Protein AF-A0A8T8I2N4-F1 (afdb_monomer_lite)

Radius of gyration: 12.38 Å; chains: 1; bounding box: 28×24×37 Å

Sequence (82 aa):
APPPSVRVGGTAAALVVVDAALDKAACRRVAMSAHDGLVRAGVRVPATAFALATGVGTGAALDDLCTAAAHGVFACAEPVRG

InterPro domains:
  IPR016117 ArgJ-like domain superfamily [SSF56266] (7-68)

Foldseek 3Di:
DFFDKDDD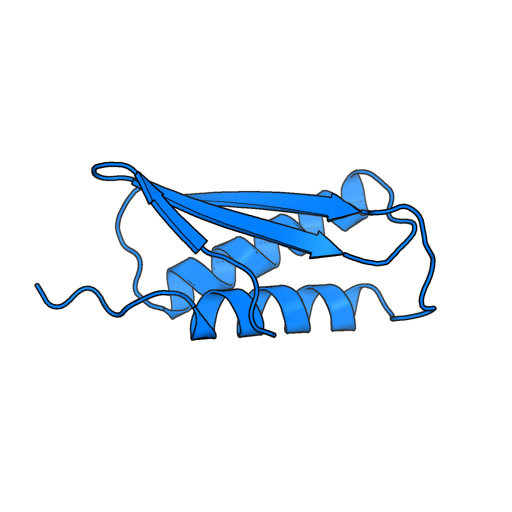PQETETEAEDAAQDDPVLQVLLFVLLVLLCVLLVNPGHYGYGYHYPNHHPVDDSVVSSVSSSVSSNVNDDRPPD

Structure (mmCIF, N/CA/C/O backbone):
data_AF-A0A8T8I2N4-F1
#
_entry.id   AF-A0A8T8I2N4-F1
#
loop_
_atom_site.group_PDB
_atom_site.id
_atom_site.type_symbol
_atom_site.label_atom_id
_atom_site.label_alt_id
_atom_site.label_comp_id
_atom_site.label_asym_id
_atom_site.label_entity_id
_atom_site.label_seq_id
_atom_site.pdbx_PDB_ins_code
_atom_site.Cartn_x
_atom_site.Cartn_y
_atom_site.Cartn_z
_atom_site.occupancy
_atom_site.B_iso_or_equiv
_atom_site.auth_seq_id
_atom_site.auth_comp_id
_atom_site.auth_asym_id
_atom_site.auth_atom_id
_atom_site.pdbx_PDB_model_num
ATOM 1 N N . ALA A 1 1 ? -1.008 -11.740 2.984 1.00 50.31 1 ALA A N 1
ATOM 2 C CA . ALA A 1 1 ? -0.726 -11.734 1.533 1.00 50.31 1 ALA A CA 1
ATOM 3 C C . ALA A 1 1 ? -0.005 -10.434 1.197 1.00 50.31 1 ALA A C 1
ATOM 5 O O .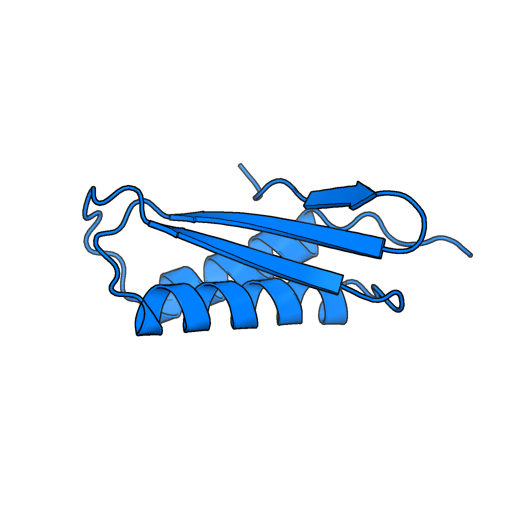 ALA A 1 1 ? -0.287 -9.448 1.872 1.00 50.31 1 ALA A O 1
ATOM 6 N N . PRO A 1 2 ? 0.946 -10.413 0.254 1.00 50.72 2 PRO A N 1
ATOM 7 C CA . PRO A 1 2 ? 1.634 -9.175 -0.093 1.00 50.72 2 PRO A CA 1
ATOM 8 C C . PRO A 1 2 ? 0.684 -8.229 -0.878 1.00 50.72 2 PRO A C 1
ATOM 10 O O . PRO A 1 2 ? -0.246 -8.712 -1.528 1.00 50.72 2 PRO A O 1
ATOM 13 N N . PRO A 1 3 ? 0.835 -6.893 -0.766 1.00 56.34 3 PRO A N 1
ATOM 14 C CA . PRO A 1 3 ? -0.052 -5.900 -1.369 1.00 56.34 3 PRO A CA 1
ATOM 15 C C . PRO A 1 3 ? 0.067 -5.901 -2.899 1.00 56.34 3 PRO A C 1
ATOM 17 O O . PRO A 1 3 ? 1.178 -5.971 -3.422 1.00 56.34 3 PRO A O 1
ATOM 20 N N . PRO A 1 4 ? -1.043 -5.798 -3.641 1.00 60.25 4 PRO A N 1
ATOM 21 C CA . PRO A 1 4 ? -1.012 -5.869 -5.096 1.00 60.25 4 PRO A CA 1
ATOM 22 C C . PRO A 1 4 ? -0.293 -4.655 -5.716 1.00 60.25 4 PRO A C 1
ATOM 24 O O . PRO A 1 4 ? -0.617 -3.501 -5.424 1.00 60.25 4 PRO A O 1
ATOM 27 N N . SER A 1 5 ? 0.648 -4.912 -6.628 1.00 63.59 5 SER A N 1
ATOM 28 C CA . SER A 1 5 ? 1.219 -3.906 -7.536 1.00 63.59 5 SER A CA 1
ATOM 29 C C . SER A 1 5 ? 0.913 -4.264 -8.987 1.00 63.59 5 SER A C 1
ATOM 31 O O . SER A 1 5 ? 0.933 -5.439 -9.349 1.00 63.59 5 SER A O 1
ATOM 33 N N . VAL A 1 6 ? 0.654 -3.257 -9.824 1.00 61.19 6 VAL A N 1
ATOM 34 C CA . VAL A 1 6 ? 0.344 -3.434 -11.252 1.00 61.19 6 VAL A CA 1
ATOM 35 C C . VAL A 1 6 ? 1.226 -2.503 -12.082 1.00 61.19 6 VAL A C 1
ATOM 37 O O . VAL A 1 6 ? 1.395 -1.326 -11.754 1.00 61.19 6 VAL A O 1
ATOM 40 N N . ARG A 1 7 ? 1.777 -3.018 -13.187 1.00 64.50 7 ARG A N 1
ATOM 41 C CA . ARG A 1 7 ? 2.446 -2.207 -14.212 1.00 64.50 7 ARG A CA 1
ATOM 42 C C . ARG A 1 7 ? 1.446 -1.861 -15.312 1.00 64.50 7 ARG A C 1
ATOM 44 O O . ARG A 1 7 ? 0.861 -2.759 -15.910 1.00 64.50 7 ARG A O 1
ATOM 51 N N . VAL A 1 8 ? 1.269 -0.573 -15.595 1.00 60.66 8 VAL A N 1
ATOM 52 C CA . VAL A 1 8 ? 0.392 -0.086 -16.670 1.00 60.66 8 VAL A CA 1
ATOM 53 C C . VAL A 1 8 ? 1.259 0.684 -17.662 1.00 60.66 8 VAL A C 1
ATOM 55 O O . VAL A 1 8 ? 1.736 1.783 -17.375 1.00 60.66 8 VAL A O 1
ATOM 58 N N . GLY A 1 9 ? 1.534 0.076 -18.819 1.00 66.12 9 GLY A N 1
ATOM 59 C CA . GLY A 1 9 ? 2.467 0.634 -19.803 1.00 66.12 9 GLY A CA 1
ATOM 60 C C . GLY A 1 9 ? 3.874 0.851 -19.226 1.00 66.12 9 GLY A C 1
ATOM 61 O O . GLY A 1 9 ? 4.424 -0.029 -18.564 1.00 66.12 9 GLY A O 1
ATOM 62 N N . GLY A 1 10 ? 4.451 2.032 -19.473 1.00 79.56 10 GLY A N 1
ATOM 63 C CA . GLY A 1 10 ? 5.750 2.467 -18.942 1.00 79.56 10 GLY A CA 1
ATOM 64 C C . GLY A 1 10 ? 5.694 3.086 -17.541 1.00 79.56 10 GLY A C 1
ATOM 65 O O . GLY A 1 10 ? 6.594 3.841 -17.195 1.00 79.56 10 GLY A O 1
ATOM 66 N N . THR A 1 11 ? 4.641 2.824 -16.758 1.00 84.06 11 THR A N 1
ATOM 67 C CA . THR A 1 11 ? 4.465 3.355 -15.395 1.00 84.06 11 THR A CA 1
ATOM 68 C C . THR A 1 11 ? 4.136 2.250 -14.396 1.00 84.06 11 THR A C 1
ATOM 70 O O . THR A 1 11 ? 3.568 1.214 -14.758 1.00 84.06 11 THR A O 1
ATOM 73 N N . ALA A 1 12 ? 4.505 2.463 -13.133 1.00 86.69 12 ALA A N 1
ATOM 74 C CA . ALA A 1 12 ? 4.227 1.538 -12.037 1.00 86.69 12 ALA A CA 1
ATOM 75 C C . ALA A 1 12 ? 3.210 2.131 -11.054 1.00 86.69 12 ALA A C 1
ATOM 77 O O . ALA A 1 12 ? 3.251 3.322 -10.741 1.00 86.69 12 ALA A O 1
ATOM 78 N N . ALA A 1 13 ? 2.317 1.293 -10.531 1.00 89.50 13 ALA A N 1
ATOM 79 C CA . ALA A 1 13 ? 1.390 1.682 -9.479 1.00 89.50 13 ALA A CA 1
ATOM 80 C C . ALA A 1 13 ? 1.365 0.645 -8.348 1.00 89.50 13 ALA A C 1
ATOM 82 O O . ALA A 1 13 ? 1.349 -0.563 -8.596 1.00 89.50 13 ALA A O 1
ATOM 83 N N . ALA A 1 14 ? 1.319 1.130 -7.107 1.00 91.00 14 ALA A N 1
ATOM 84 C CA . ALA A 1 14 ? 1.073 0.319 -5.919 1.00 91.00 14 ALA A CA 1
ATOM 85 C C . ALA A 1 14 ? -0.230 0.746 -5.234 1.00 91.00 14 ALA A C 1
ATOM 87 O O . ALA A 1 14 ? -0.499 1.942 -5.082 1.00 91.00 14 ALA A O 1
ATOM 88 N N . LEU A 1 15 ? -1.017 -0.236 -4.793 1.00 93.00 15 LEU A N 1
ATOM 89 C CA . LEU A 1 15 ? -2.217 -0.020 -3.995 1.00 93.00 15 LEU A CA 1
ATOM 90 C C . LEU A 1 15 ? -2.060 -0.717 -2.646 1.00 93.00 15 LEU A C 1
ATOM 92 O O . LEU A 1 15 ? -1.918 -1.937 -2.582 1.00 93.00 15 LEU A O 1
ATOM 96 N N . VAL A 1 16 ? -2.121 0.056 -1.567 1.00 94.38 16 VAL A N 1
ATOM 97 C CA . VAL A 1 16 ? -2.074 -0.461 -0.199 1.00 94.38 16 VAL A CA 1
ATOM 98 C C . VAL A 1 16 ? -3.429 -0.246 0.455 1.00 94.38 16 VAL A C 1
ATOM 100 O O . VAL A 1 16 ? -3.868 0.886 0.642 1.00 94.38 16 VAL A O 1
ATOM 103 N N . VAL A 1 17 ? -4.096 -1.340 0.806 1.00 93.44 17 VAL A N 1
ATOM 104 C CA . VAL A 1 17 ? -5.317 -1.312 1.616 1.00 93.44 17 VAL A CA 1
ATOM 105 C C . VAL A 1 17 ? -4.924 -1.612 3.054 1.00 93.44 17 VAL A C 1
ATOM 107 O O . VAL A 1 17 ? -4.190 -2.565 3.309 1.00 93.44 17 VAL A O 1
ATOM 110 N N . VAL A 1 18 ? -5.375 -0.772 3.978 1.00 92.56 18 VAL A N 1
ATOM 111 C CA . VAL A 1 18 ? -5.009 -0.832 5.388 1.00 92.56 18 VAL A CA 1
ATOM 112 C C . VAL A 1 18 ? -6.261 -0.973 6.232 1.00 92.56 18 VAL A C 1
ATOM 114 O O . VAL A 1 18 ? -7.120 -0.088 6.228 1.00 92.56 18 VAL A O 1
ATOM 117 N N . ASP A 1 19 ? -6.315 -2.041 7.019 1.00 92.19 19 ASP A N 1
ATOM 118 C CA . ASP A 1 19 ? -7.313 -2.213 8.071 1.00 92.19 19 ASP A CA 1
ATOM 119 C C . ASP A 1 19 ? -6.960 -1.352 9.284 1.00 92.19 19 ASP A C 1
ATOM 121 O O . ASP A 1 19 ? -6.443 -1.809 10.307 1.00 92.19 19 ASP A O 1
ATOM 125 N N . ALA A 1 20 ? -7.182 -0.050 9.120 1.00 90.69 20 ALA A N 1
ATOM 126 C CA . ALA A 1 20 ? -7.065 0.945 10.168 1.00 90.69 20 ALA A CA 1
ATOM 127 C C . ALA A 1 20 ? -8.027 2.117 9.927 1.00 90.69 20 ALA A C 1
ATOM 129 O O . ALA A 1 20 ? -8.464 2.376 8.804 1.00 90.69 20 ALA A O 1
ATOM 130 N N . ALA A 1 21 ? -8.321 2.863 10.991 1.00 93.19 21 ALA A N 1
ATOM 131 C CA . ALA A 1 21 ? -8.956 4.174 10.910 1.00 93.19 21 ALA A CA 1
ATOM 132 C C . ALA A 1 21 ? -7.858 5.246 10.833 1.00 93.19 21 ALA A C 1
ATOM 134 O O . ALA A 1 21 ? -7.400 5.754 11.855 1.00 93.19 21 ALA A O 1
ATOM 135 N N . LEU A 1 22 ? -7.388 5.537 9.618 1.00 94.19 22 LEU A N 1
ATOM 136 C CA . LEU A 1 22 ? -6.344 6.534 9.373 1.00 94.19 22 LEU A CA 1
ATOM 137 C C . LEU A 1 22 ? -6.944 7.826 8.828 1.00 94.19 22 LEU A C 1
ATOM 139 O O . LEU A 1 22 ? -7.834 7.808 7.976 1.00 94.19 22 LEU A O 1
ATOM 143 N N . ASP A 1 23 ? -6.409 8.955 9.280 1.00 95.00 23 ASP A N 1
ATOM 144 C CA . ASP A 1 23 ? -6.671 10.233 8.635 1.00 95.00 23 ASP A CA 1
ATOM 145 C C . ASP A 1 23 ? -5.900 10.361 7.305 1.00 95.00 23 ASP A C 1
ATOM 147 O O . ASP A 1 23 ? -5.099 9.508 6.904 1.00 95.00 23 ASP A O 1
ATOM 151 N N . LYS A 1 24 ? -6.127 11.471 6.597 1.00 94.69 24 LYS A N 1
ATOM 152 C CA . LYS A 1 24 ? -5.472 11.736 5.308 1.00 94.69 24 LYS A CA 1
ATOM 153 C C . LYS A 1 24 ? -3.945 11.816 5.423 1.00 94.69 24 LYS A C 1
ATOM 155 O O . LYS A 1 24 ? -3.251 11.429 4.483 1.00 94.69 24 LYS A O 1
ATOM 160 N N . ALA A 1 25 ? -3.417 12.325 6.537 1.00 97.44 25 ALA A N 1
ATOM 161 C CA . ALA A 1 25 ? -1.979 12.475 6.736 1.00 97.44 25 ALA A CA 1
ATOM 162 C C . ALA A 1 25 ? -1.313 11.110 6.964 1.00 97.44 25 ALA A C 1
ATOM 164 O O . ALA A 1 25 ? -0.280 10.815 6.362 1.00 97.44 25 ALA A O 1
ATOM 165 N N . ALA A 1 26 ? -1.941 10.249 7.759 1.00 96.75 26 ALA A N 1
ATOM 166 C CA . ALA A 1 26 ? -1.514 8.882 7.998 1.00 96.75 26 ALA A CA 1
ATOM 167 C C . ALA A 1 26 ? -1.596 8.025 6.723 1.00 96.75 26 ALA A C 1
ATOM 169 O O . ALA A 1 26 ? -0.618 7.357 6.388 1.00 96.75 26 ALA A O 1
ATOM 170 N N . CYS A 1 27 ? -2.676 8.121 5.937 1.00 97.50 27 CYS A N 1
ATOM 171 C CA . CYS A 1 27 ? -2.742 7.479 4.617 1.00 97.50 27 CYS A CA 1
ATOM 172 C C . CYS A 1 27 ? -1.609 7.951 3.694 1.00 97.50 27 CYS A C 1
ATOM 174 O O . CYS A 1 27 ? -0.955 7.135 3.045 1.00 97.50 27 CYS A O 1
ATOM 176 N N . ARG A 1 28 ? -1.311 9.258 3.662 1.00 97.94 28 ARG A N 1
ATOM 177 C CA . ARG A 1 28 ? -0.189 9.781 2.868 1.00 97.94 28 ARG A CA 1
ATOM 178 C C . ARG A 1 28 ? 1.149 9.175 3.299 1.00 97.94 28 ARG A C 1
ATOM 180 O O . ARG A 1 28 ? 1.946 8.835 2.432 1.00 97.94 28 ARG A O 1
ATOM 187 N N . ARG A 1 29 ? 1.395 9.019 4.604 1.00 98.31 29 ARG A N 1
ATOM 188 C CA . ARG A 1 29 ? 2.623 8.386 5.116 1.00 98.31 29 ARG A CA 1
ATOM 189 C C . ARG A 1 29 ? 2.751 6.941 4.639 1.00 98.31 29 ARG A C 1
ATOM 191 O O . ARG A 1 29 ? 3.786 6.591 4.084 1.00 98.31 29 ARG A O 1
ATOM 198 N N . VAL A 1 30 ? 1.683 6.151 4.757 1.00 97.50 30 VAL A N 1
ATOM 199 C CA . VAL A 1 30 ? 1.659 4.766 4.258 1.00 97.50 30 VAL A CA 1
ATOM 200 C C . VAL A 1 30 ? 1.938 4.715 2.752 1.00 97.50 30 VAL A C 1
ATOM 202 O O . VAL A 1 30 ? 2.749 3.907 2.305 1.00 97.50 30 VAL A O 1
ATOM 205 N N . ALA A 1 31 ? 1.317 5.601 1.968 1.00 97.62 31 ALA A N 1
ATOM 206 C CA . ALA A 1 31 ? 1.538 5.675 0.525 1.00 97.62 31 ALA A CA 1
ATOM 207 C C . ALA A 1 31 ? 2.994 6.035 0.172 1.00 97.62 31 ALA A C 1
ATOM 209 O O . ALA A 1 31 ? 3.568 5.443 -0.738 1.00 97.62 31 ALA A O 1
ATOM 210 N N . MET A 1 32 ? 3.619 6.962 0.905 1.00 98.19 32 MET A N 1
ATOM 211 C CA . MET A 1 32 ? 5.032 7.299 0.701 1.00 98.19 32 MET A CA 1
ATOM 212 C C . MET A 1 32 ? 5.952 6.120 1.038 1.00 98.19 32 MET A C 1
ATOM 214 O O . MET A 1 32 ? 6.817 5.788 0.235 1.00 98.19 32 MET A O 1
ATOM 218 N N . SER A 1 33 ? 5.711 5.411 2.142 1.00 98.00 33 SER A N 1
ATOM 219 C CA . SER A 1 33 ? 6.489 4.210 2.480 1.00 98.00 33 SER A CA 1
ATOM 220 C C . SER A 1 33 ? 6.312 3.084 1.455 1.00 98.00 33 SER A C 1
ATOM 222 O O . SER A 1 33 ? 7.265 2.388 1.112 1.00 98.00 33 SER A O 1
ATOM 224 N N . ALA A 1 34 ? 5.107 2.922 0.907 1.00 95.94 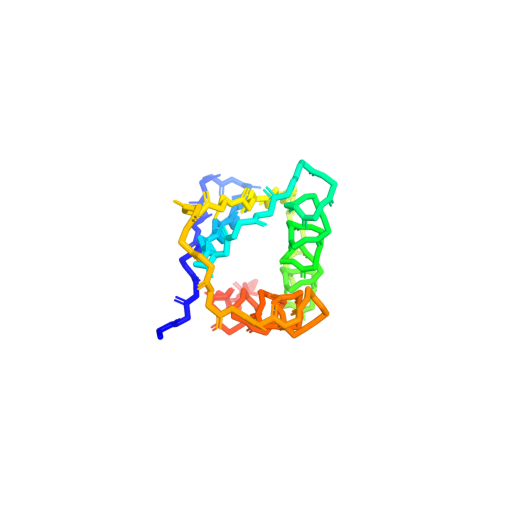34 ALA A N 1
ATOM 225 C CA . ALA A 1 34 ? 4.849 2.003 -0.199 1.00 95.94 34 ALA A CA 1
ATOM 226 C C . ALA A 1 34 ? 5.639 2.385 -1.464 1.00 95.94 34 ALA A C 1
ATOM 228 O O . ALA A 1 34 ? 6.220 1.519 -2.120 1.00 95.94 34 ALA A O 1
ATOM 229 N N . HIS A 1 35 ? 5.706 3.680 -1.786 1.00 95.06 35 HIS A N 1
ATOM 230 C CA . HIS A 1 35 ? 6.520 4.192 -2.888 1.00 95.06 35 HIS A CA 1
ATOM 231 C C . HIS A 1 35 ? 8.017 3.912 -2.673 1.00 95.06 35 HIS A C 1
ATOM 233 O O . HIS A 1 35 ? 8.684 3.451 -3.599 1.00 95.06 35 HIS A O 1
ATOM 239 N N . ASP A 1 36 ? 8.529 4.077 -1.450 1.00 95.38 36 ASP A N 1
ATOM 240 C CA . ASP A 1 36 ? 9.907 3.700 -1.107 1.00 95.38 36 ASP A CA 1
ATOM 241 C C . ASP A 1 36 ? 10.163 2.204 -1.356 1.00 95.38 36 ASP A C 1
ATOM 243 O O . ASP A 1 36 ? 11.244 1.818 -1.802 1.00 95.38 36 ASP A O 1
ATOM 247 N N . GLY A 1 37 ? 9.155 1.352 -1.135 1.00 93.50 37 GLY A N 1
ATOM 248 C CA . GLY A 1 37 ? 9.183 -0.067 -1.498 1.00 93.50 37 GLY A CA 1
ATOM 249 C C . GLY A 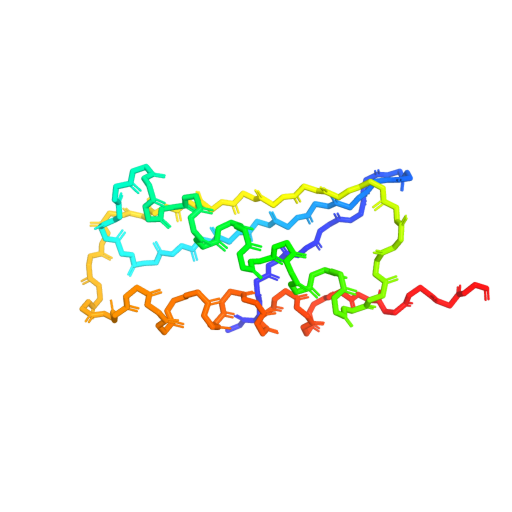1 37 ? 9.433 -0.305 -2.993 1.00 93.50 37 GLY A C 1
ATOM 250 O O . GLY A 1 37 ? 10.285 -1.123 -3.342 1.00 93.50 37 GLY A O 1
ATOM 251 N N . LEU A 1 38 ? 8.766 0.451 -3.879 1.00 91.12 38 LEU A N 1
ATOM 252 C CA . LEU A 1 38 ? 8.997 0.391 -5.334 1.00 91.12 38 LEU A CA 1
ATOM 253 C C . LEU A 1 38 ? 10.428 0.811 -5.688 1.00 91.12 38 LEU A C 1
ATOM 255 O O . LEU A 1 38 ? 11.104 0.136 -6.467 1.00 91.12 38 LEU A O 1
ATOM 259 N N . VAL A 1 39 ? 10.913 1.903 -5.088 1.00 92.25 39 VAL A N 1
ATOM 260 C CA . VAL A 1 39 ? 12.279 2.400 -5.312 1.00 92.25 39 VAL A CA 1
ATOM 261 C C . VAL A 1 39 ? 13.312 1.359 -4.875 1.00 92.25 39 VAL A C 1
ATOM 263 O O . VAL A 1 39 ? 14.256 1.076 -5.617 1.00 92.25 39 VAL A O 1
ATOM 266 N N . ARG A 1 40 ? 13.116 0.740 -3.703 1.00 92.75 40 ARG A N 1
ATOM 267 C CA . ARG A 1 40 ? 13.979 -0.329 -3.171 1.00 92.75 40 ARG A CA 1
ATOM 268 C C . ARG A 1 40 ? 13.971 -1.585 -4.038 1.00 92.75 40 ARG A C 1
ATOM 270 O O . ARG A 1 40 ? 14.994 -2.256 -4.120 1.00 92.75 40 ARG A O 1
ATOM 277 N N . ALA A 1 41 ? 12.855 -1.882 -4.698 1.00 89.38 41 ALA A N 1
ATOM 278 C CA . ALA A 1 41 ? 12.752 -2.989 -5.645 1.00 89.38 41 ALA A CA 1
ATOM 279 C C . ALA A 1 41 ? 13.403 -2.696 -7.011 1.00 89.38 41 ALA A C 1
ATOM 281 O O . ALA A 1 41 ? 13.434 -3.560 -7.883 1.00 89.38 41 ALA A O 1
ATOM 282 N N . GLY A 1 42 ? 13.937 -1.487 -7.214 1.00 89.50 42 GLY A N 1
ATOM 283 C CA . GLY A 1 42 ? 14.613 -1.106 -8.451 1.00 89.50 42 GLY A CA 1
ATOM 284 C C . GLY A 1 42 ? 13.679 -0.582 -9.541 1.00 89.50 42 GLY A C 1
ATOM 285 O O . GLY A 1 42 ? 14.103 -0.466 -10.689 1.00 89.50 42 GLY A O 1
ATOM 286 N N . VAL A 1 43 ? 12.435 -0.219 -9.215 1.00 88.44 43 VAL A N 1
ATOM 287 C CA . VAL A 1 43 ? 11.535 0.447 -10.166 1.00 88.44 43 VAL A CA 1
ATOM 288 C C . VAL A 1 43 ? 12.125 1.814 -10.539 1.00 88.44 43 VAL A C 1
ATOM 290 O O . VAL A 1 43 ? 12.281 2.691 -9.691 1.00 88.44 43 VAL A O 1
ATOM 293 N N . ARG A 1 44 ? 12.492 1.988 -11.817 1.00 87.00 44 ARG A N 1
ATOM 294 C CA . ARG A 1 44 ? 13.082 3.231 -12.369 1.00 87.00 44 ARG A CA 1
ATOM 295 C C . ARG A 1 44 ? 12.131 4.043 -13.245 1.00 87.00 44 ARG A C 1
ATOM 297 O O . ARG A 1 44 ? 12.487 5.124 -13.701 1.00 87.00 44 ARG A O 1
ATOM 304 N N . VAL A 1 45 ? 10.945 3.512 -13.508 1.00 85.50 45 VAL A N 1
ATOM 305 C CA . VAL A 1 45 ? 9.900 4.213 -14.254 1.00 85.50 45 VAL A CA 1
ATOM 306 C C . VAL A 1 45 ? 9.118 5.151 -13.333 1.00 85.50 45 VAL A C 1
ATOM 308 O O . VAL A 1 45 ? 9.125 4.932 -12.118 1.00 85.50 45 VAL A O 1
ATOM 311 N N . PRO A 1 46 ? 8.407 6.163 -13.869 1.00 90.56 46 PRO A N 1
ATOM 312 C CA . PRO A 1 46 ? 7.471 6.942 -13.072 1.00 90.56 46 PRO A CA 1
ATOM 313 C C . PRO A 1 46 ? 6.508 6.019 -12.321 1.00 90.56 46 PRO A C 1
ATOM 315 O O . PRO A 1 46 ? 5.901 5.115 -12.906 1.00 90.56 46 PRO A O 1
ATOM 318 N N . ALA A 1 47 ? 6.410 6.236 -11.013 1.00 90.50 47 ALA A N 1
ATOM 319 C CA . ALA A 1 47 ? 5.692 5.360 -10.109 1.00 90.50 47 ALA A CA 1
ATOM 320 C C . ALA A 1 47 ? 4.787 6.162 -9.179 1.00 90.50 47 ALA A C 1
ATOM 322 O O . ALA A 1 47 ? 5.159 7.240 -8.717 1.00 90.50 47 ALA A O 1
ATOM 323 N N . THR A 1 48 ? 3.619 5.612 -8.869 1.00 92.56 48 THR A N 1
ATOM 324 C CA . THR A 1 48 ? 2.688 6.211 -7.913 1.00 92.56 48 THR A CA 1
ATOM 325 C C . THR A 1 48 ? 2.220 5.165 -6.906 1.00 92.56 48 THR A C 1
ATOM 327 O O . THR A 1 48 ? 2.129 3.980 -7.225 1.00 92.56 48 THR A O 1
ATOM 330 N N . ALA A 1 49 ? 1.929 5.591 -5.683 1.00 94.31 49 ALA A N 1
ATOM 331 C CA . ALA A 1 49 ? 1.419 4.714 -4.639 1.00 94.31 49 ALA A CA 1
ATOM 332 C C . ALA A 1 49 ? 0.190 5.343 -3.985 1.00 94.31 49 ALA A C 1
ATOM 334 O O . ALA A 1 49 ? 0.177 6.536 -3.680 1.00 94.31 49 ALA A O 1
ATOM 335 N N . PHE A 1 50 ? -0.832 4.526 -3.759 1.00 95.19 50 PHE A N 1
ATOM 336 C CA . PHE A 1 50 ? -2.064 4.918 -3.088 1.00 95.19 50 PHE A CA 1
ATOM 337 C C . PHE A 1 50 ? -2.235 4.097 -1.815 1.00 95.19 50 PHE A C 1
ATOM 339 O O . PHE A 1 50 ? -1.993 2.890 -1.821 1.00 95.19 50 PHE A O 1
ATOM 346 N N . ALA A 1 51 ? -2.693 4.742 -0.745 1.00 96.38 51 ALA A N 1
ATOM 347 C CA . ALA A 1 51 ? -3.089 4.067 0.482 1.00 96.38 51 ALA A CA 1
ATOM 348 C C . ALA A 1 51 ? -4.560 4.355 0.790 1.00 96.38 51 ALA A C 1
ATOM 350 O O . ALA A 1 51 ? -4.998 5.506 0.735 1.00 96.38 51 ALA A O 1
ATOM 351 N N . LEU A 1 52 ? -5.305 3.303 1.119 1.00 95.19 52 LEU A N 1
ATOM 352 C CA . LEU A 1 52 ? -6.726 3.337 1.443 1.00 95.19 52 LEU A CA 1
ATOM 353 C C . LEU A 1 52 ? -6.929 2.717 2.820 1.00 95.19 52 LEU A C 1
ATOM 355 O O . LEU A 1 52 ? -6.594 1.556 3.035 1.00 95.19 52 LEU A O 1
ATOM 359 N N . ALA A 1 53 ? -7.500 3.487 3.735 1.00 95.31 53 ALA A N 1
ATOM 360 C CA . ALA A 1 53 ? -7.911 3.003 5.042 1.00 95.31 53 ALA A CA 1
ATOM 361 C C . ALA A 1 53 ? -9.342 2.458 4.964 1.00 95.31 53 ALA A C 1
ATOM 363 O O . ALA A 1 53 ? -10.236 3.155 4.485 1.00 95.31 53 ALA A O 1
ATOM 364 N N . THR A 1 54 ? -9.570 1.232 5.437 1.00 94.19 54 THR A N 1
ATOM 365 C CA . THR A 1 54 ? -10.910 0.615 5.435 1.00 94.19 54 THR A CA 1
ATOM 366 C C . THR A 1 54 ? -11.815 1.168 6.537 1.00 94.19 54 THR A C 1
ATOM 368 O O . THR A 1 54 ? -13.023 0.947 6.513 1.00 94.1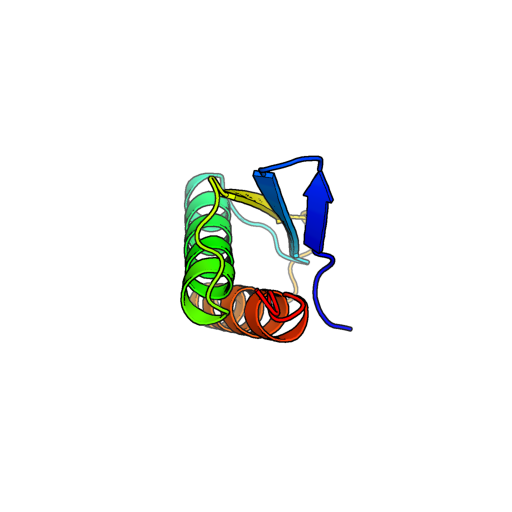9 54 THR A O 1
ATOM 371 N N . GLY A 1 55 ? -11.251 1.904 7.503 1.00 90.62 55 GLY A N 1
ATOM 372 C CA . GLY A 1 55 ? -11.971 2.440 8.658 1.00 90.62 55 GLY A CA 1
ATOM 373 C C . GLY A 1 55 ? -12.113 1.445 9.813 1.00 90.62 55 GLY A C 1
ATOM 374 O O . GLY A 1 55 ? -12.525 1.841 10.900 1.00 90.62 55 GLY A O 1
ATOM 375 N N . VAL A 1 56 ? -11.729 0.177 9.619 1.00 87.62 56 VAL A N 1
ATOM 376 C CA . VAL A 1 56 ? -11.731 -0.847 10.672 1.00 87.62 56 VAL A CA 1
ATOM 377 C C . VAL A 1 56 ? -10.402 -0.794 11.418 1.00 87.62 56 VAL A C 1
ATOM 379 O O . VAL A 1 56 ? -9.366 -1.151 10.874 1.00 87.62 56 VAL A O 1
ATOM 382 N N . GLY A 1 57 ? -10.404 -0.318 12.662 1.00 81.44 57 GLY A N 1
ATOM 383 C CA . GLY A 1 57 ? -9.194 -0.220 13.480 1.00 81.44 57 GLY A CA 1
ATOM 384 C C . GLY A 1 57 ? -8.699 -1.580 13.976 1.00 81.44 57 GLY A C 1
ATOM 385 O O . GLY A 1 57 ? -9.390 -2.237 14.745 1.00 81.44 57 GLY A O 1
ATOM 386 N N . THR A 1 58 ? -7.478 -1.965 13.605 1.00 84.06 58 THR A N 1
ATOM 387 C CA . THR A 1 58 ? -6.791 -3.157 14.148 1.00 84.06 58 THR A CA 1
ATOM 388 C C . THR A 1 58 ? -5.937 -2.865 15.387 1.00 84.06 58 THR A C 1
ATOM 390 O O . THR A 1 58 ? -5.440 -3.789 16.023 1.00 84.06 58 THR A O 1
ATOM 393 N N . GLY A 1 59 ? -5.744 -1.588 15.739 1.00 88.69 59 GLY A N 1
ATOM 394 C CA . GLY A 1 59 ? -4.857 -1.161 16.830 1.00 88.69 59 GLY A CA 1
ATOM 395 C C . GLY A 1 59 ? -3.364 -1.157 16.476 1.00 88.69 59 GLY A C 1
ATOM 396 O O . GLY A 1 59 ? -2.549 -0.813 17.326 1.00 88.69 59 GLY A O 1
ATOM 397 N N . ALA A 1 60 ? -2.997 -1.504 15.237 1.00 92.25 60 ALA A N 1
ATOM 398 C CA . ALA A 1 60 ? -1.618 -1.436 14.765 1.00 92.25 60 ALA A CA 1
ATOM 399 C C . ALA A 1 60 ? -1.086 0.007 14.785 1.00 92.25 60 ALA A C 1
ATOM 401 O O . ALA A 1 60 ? -1.783 0.946 14.382 1.00 92.25 60 ALA A O 1
ATOM 402 N N . ALA A 1 61 ? 0.163 0.185 15.222 1.00 95.69 61 ALA A N 1
ATOM 403 C CA . ALA A 1 61 ? 0.810 1.487 15.192 1.00 95.69 61 ALA A CA 1
ATOM 404 C C . ALA A 1 61 ? 1.056 1.933 13.742 1.00 95.69 61 ALA A C 1
ATOM 406 O O . ALA A 1 61 ? 1.370 1.128 12.865 1.00 95.69 61 ALA A O 1
ATOM 407 N N . LEU A 1 62 ? 0.956 3.239 13.481 1.00 95.75 62 LEU A N 1
ATOM 408 C CA . LEU A 1 62 ? 1.146 3.788 12.135 1.00 95.75 62 LEU A CA 1
ATOM 409 C C . LEU A 1 62 ? 2.520 3.438 11.538 1.00 95.75 62 LEU A C 1
ATOM 411 O O . LEU A 1 62 ? 2.620 3.185 10.339 1.00 95.75 62 LEU A O 1
ATOM 415 N N . ASP A 1 63 ? 3.565 3.390 12.361 1.00 97.69 63 ASP A N 1
ATOM 416 C CA . ASP A 1 63 ? 4.919 3.057 11.909 1.00 97.69 63 ASP A CA 1
ATOM 417 C C . ASP A 1 63 ? 5.040 1.585 11.475 1.00 97.69 63 ASP A C 1
ATOM 419 O O . ASP A 1 63 ? 5.701 1.287 10.474 1.00 97.69 63 ASP A O 1
ATOM 423 N N . ASP A 1 64 ? 4.322 0.678 12.142 1.00 96.12 64 ASP A N 1
ATOM 424 C CA . ASP A 1 64 ? 4.248 -0.731 11.743 1.00 96.12 64 ASP A CA 1
ATOM 425 C C . ASP A 1 64 ? 3.528 -0.869 10.398 1.00 96.12 64 ASP A C 1
ATOM 427 O O . ASP A 1 64 ? 3.984 -1.592 9.511 1.00 96.12 64 ASP A O 1
ATOM 431 N N . LEU A 1 65 ? 2.443 -0.111 10.203 1.00 95.75 65 LEU A N 1
ATOM 432 C CA . LEU A 1 65 ? 1.700 -0.066 8.941 1.00 95.75 65 LEU A CA 1
ATOM 433 C C . LEU A 1 65 ? 2.560 0.482 7.791 1.00 95.75 65 LEU A C 1
ATOM 435 O O . LEU A 1 65 ? 2.518 -0.046 6.680 1.00 95.75 65 LEU A O 1
ATOM 439 N N . CYS A 1 66 ? 3.378 1.505 8.054 1.00 97.38 66 CYS A N 1
ATOM 440 C CA . CYS A 1 66 ? 4.322 2.057 7.079 1.00 97.38 66 CYS A CA 1
ATOM 441 C C . CYS A 1 66 ? 5.401 1.030 6.700 1.00 97.38 66 CYS A C 1
ATOM 443 O O . CYS A 1 66 ? 5.676 0.820 5.516 1.00 97.38 66 CYS A O 1
ATOM 445 N N . THR A 1 67 ? 5.966 0.342 7.696 1.00 96.81 67 THR A N 1
ATOM 446 C CA . THR A 1 67 ? 6.950 -0.731 7.493 1.00 96.81 67 THR A CA 1
ATOM 447 C C . THR A 1 67 ? 6.366 -1.876 6.668 1.00 96.81 67 THR A C 1
ATOM 449 O O . THR A 1 67 ? 6.967 -2.311 5.682 1.00 96.81 67 THR A O 1
ATOM 452 N N . ALA A 1 68 ? 5.167 -2.333 7.030 1.00 95.06 68 ALA A N 1
ATOM 453 C CA . ALA A 1 68 ? 4.468 -3.406 6.336 1.00 95.06 68 ALA A CA 1
ATOM 454 C C . ALA A 1 68 ? 4.150 -3.035 4.880 1.00 95.06 68 ALA A C 1
ATOM 456 O O . ALA A 1 68 ? 4.345 -3.856 3.984 1.00 95.06 68 ALA A O 1
ATOM 457 N N . ALA A 1 69 ? 3.727 -1.793 4.624 1.00 95.06 69 ALA A N 1
ATOM 458 C CA . ALA A 1 69 ? 3.469 -1.297 3.277 1.00 95.06 69 ALA A CA 1
ATOM 459 C C . ALA A 1 69 ? 4.736 -1.296 2.407 1.00 95.06 69 ALA A C 1
ATOM 461 O O . ALA A 1 69 ? 4.714 -1.819 1.291 1.00 95.06 69 ALA A O 1
ATOM 462 N N . ALA A 1 70 ? 5.854 -0.779 2.928 1.00 95.38 70 ALA A N 1
ATOM 463 C CA . ALA A 1 70 ? 7.132 -0.766 2.216 1.00 95.38 70 ALA A CA 1
ATOM 464 C C . ALA A 1 70 ? 7.622 -2.185 1.887 1.00 95.38 70 ALA A C 1
ATOM 466 O O . ALA A 1 70 ? 8.011 -2.467 0.753 1.00 95.38 70 ALA A O 1
ATOM 467 N N . HIS A 1 71 ? 7.584 -3.094 2.868 1.00 94.19 71 HIS A N 1
ATOM 468 C CA . HIS A 1 71 ? 8.009 -4.486 2.694 1.00 94.19 71 HIS A CA 1
ATOM 469 C C . HIS A 1 71 ? 7.113 -5.249 1.731 1.00 94.19 71 HIS A C 1
ATOM 471 O O . HIS A 1 71 ? 7.603 -5.980 0.872 1.00 94.19 71 HIS A O 1
ATOM 477 N N . GLY A 1 72 ? 5.805 -5.063 1.861 1.00 91.25 72 GLY A N 1
ATOM 478 C CA . GLY A 1 72 ? 4.842 -5.712 1.002 1.00 91.25 72 GLY A CA 1
ATOM 479 C C . GLY A 1 72 ? 5.021 -5.311 -0.461 1.00 91.25 72 GLY A C 1
ATOM 480 O O . GLY A 1 72 ? 5.069 -6.176 -1.331 1.00 91.25 72 GLY A O 1
ATOM 481 N N . VAL A 1 73 ? 5.165 -4.013 -0.736 1.00 91.75 73 VAL A N 1
ATOM 482 C CA . VAL A 1 73 ? 5.360 -3.530 -2.108 1.00 91.75 73 VAL A CA 1
ATOM 483 C C . VAL A 1 73 ? 6.712 -3.962 -2.668 1.00 91.75 73 VAL A C 1
ATOM 485 O O . VAL A 1 73 ? 6.773 -4.396 -3.815 1.00 91.75 73 VAL A O 1
ATOM 488 N N . PHE A 1 74 ? 7.776 -3.925 -1.860 1.00 89.56 74 PHE A N 1
ATOM 489 C CA . PHE A 1 74 ? 9.078 -4.464 -2.255 1.00 89.56 74 PHE A CA 1
ATOM 490 C C . PHE A 1 74 ? 8.987 -5.939 -2.677 1.00 89.56 74 PHE A C 1
ATOM 492 O O . PHE A 1 74 ? 9.563 -6.320 -3.689 1.00 89.56 74 PHE A O 1
ATOM 499 N N . ALA A 1 75 ? 8.240 -6.756 -1.928 1.00 86.69 75 ALA A N 1
ATOM 500 C CA . ALA A 1 75 ? 8.081 -8.180 -2.216 1.00 86.69 75 ALA A CA 1
ATOM 501 C C . ALA A 1 75 ? 7.231 -8.470 -3.469 1.00 86.69 75 ALA A C 1
ATOM 503 O O . ALA A 1 75 ? 7.404 -9.521 -4.081 1.00 86.69 75 ALA A O 1
ATOM 504 N N . CYS A 1 76 ? 6.314 -7.571 -3.840 1.00 80.25 76 CYS A N 1
ATOM 505 C CA . CYS A 1 76 ? 5.443 -7.723 -5.012 1.00 80.25 76 CYS A CA 1
ATOM 506 C C . CYS A 1 76 ? 6.010 -7.142 -6.305 1.00 80.25 76 CYS A C 1
ATOM 508 O O . CYS A 1 76 ? 5.562 -7.516 -7.389 1.00 80.25 76 CYS A O 1
ATOM 510 N N . ALA A 1 77 ? 6.956 -6.213 -6.211 1.00 74.69 77 ALA A N 1
ATOM 511 C CA . ALA A 1 77 ? 7.574 -5.630 -7.384 1.00 74.69 77 ALA A CA 1
ATOM 512 C C . ALA A 1 77 ? 8.403 -6.701 -8.112 1.00 74.69 77 ALA A C 1
ATOM 514 O O . ALA A 1 77 ? 9.458 -7.122 -7.638 1.00 74.69 77 ALA A O 1
ATOM 515 N N . GLU A 1 78 ? 7.922 -7.154 -9.274 1.00 64.12 78 GLU A N 1
ATOM 516 C CA . GLU A 1 78 ? 8.707 -8.041 -10.128 1.00 64.12 78 GLU A CA 1
ATOM 517 C C . GLU A 1 78 ? 10.013 -7.338 -10.539 1.00 64.12 78 GLU A C 1
ATOM 519 O O . GLU A 1 78 ? 9.979 -6.177 -10.972 1.00 64.12 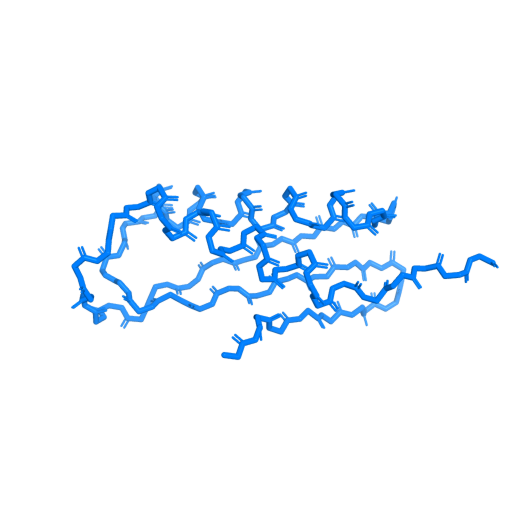78 GLU A O 1
ATOM 524 N N . PRO A 1 79 ? 11.173 -8.011 -10.434 1.00 55.47 79 PRO A N 1
ATOM 525 C CA . PRO A 1 79 ? 12.430 -7.433 -10.873 1.00 55.47 79 PRO A CA 1
ATOM 526 C C . PRO A 1 79 ? 12.367 -7.169 -12.378 1.00 55.47 79 PRO A C 1
ATOM 528 O O . PRO A 1 79 ? 12.139 -8.078 -13.179 1.00 55.47 79 PRO A O 1
ATOM 531 N N . VAL A 1 80 ? 12.611 -5.919 -12.775 1.00 52.59 80 VAL A N 1
ATOM 532 C CA . VAL A 1 80 ? 12.789 -5.557 -14.182 1.00 52.59 80 VAL A CA 1
ATOM 533 C C . VAL A 1 80 ? 14.107 -6.177 -14.647 1.00 52.59 80 VAL A C 1
ATOM 535 O O . VAL A 1 80 ? 15.177 -5.609 -14.437 1.00 52.59 80 VAL A O 1
ATOM 538 N N . ARG A 1 81 ? 14.048 -7.368 -15.251 1.00 45.81 81 ARG A N 1
ATOM 539 C CA . ARG A 1 81 ? 15.144 -7.852 -16.096 1.00 45.81 81 ARG A CA 1
ATOM 540 C C . ARG A 1 81 ? 15.129 -6.986 -17.353 1.00 45.81 81 ARG A C 1
ATOM 542 O O . ARG A 1 81 ? 14.190 -7.080 -18.141 1.00 45.81 81 ARG A O 1
ATOM 549 N N . GLY A 1 82 ? 16.091 -6.067 -17.429 1.00 45.44 82 GLY A N 1
ATOM 550 C CA . GLY A 1 82 ? 16.415 -5.352 -18.663 1.00 45.44 82 GLY A CA 1
ATOM 551 C C . GLY A 1 82 ? 16.884 -6.305 -19.750 1.00 45.44 82 GLY A C 1
ATOM 552 O O . GLY A 1 82 ? 17.354 -7.413 -19.395 1.00 45.44 82 GLY A O 1
#

Organism: NCBI:txid173560

Secondary structure (DSSP, 8-state):
-PPPEEEETTEEEEEEEESS---HHHHHHHHHHHHHHHHHTT--S-EEEEEEE-S------HHHHHHHHHHHHHHHS-----

pLDDT: mean 86.27, std 14.31, range [45.44, 98.31]